Protein AF-A0A2K8WQC0-F1 (afdb_monomer)

Foldseek 3Di:
DVVVVVVQVVVQWDWPDKDFCLVVVLVVLAVCQVVQLVCLVVPPDPVCSLVSCLVSLHPPRPNSVCSVVVVDIDMDIDIHNPDD

Sequence (84 aa):
MEKLEKSLTKSGLVLVEKQNITPNVIKALELIDQLKKEKINKNVPTILRHVFSEFAGVKNSKTYNGFVDGNLVYLTAVLQKKDS

Nearest PDB structures (foldseek):
  5gm2-assembly3_O  TM=5.933E-01  e=3.126E-01  Streptomyces blastmyceticus
  5gm2-assembly3_R  TM=5.089E-01  e=4.924E-01  Streptomyces blastmyceticus
  2o57-assembly2_D  TM=6.422E-01  e=9.424E-01  Galdieria sulphuraria
  7ocf-assembly1_J  TM=2.958E-01  e=9.143E+00  Rattus norvegicus

Secondary structure (DSSP, 8-state):
-HHHHHHHHTTTEEEEEEEE-HHHHHHHHHHTHHHHHHHHHHHS-GGGHHHHHHHHT-TTSHHHHHHHTTSS--EEEEEEEPP-

Mean predicted aligned error: 4.13 Å

Radius of gyration: 17.11 Å; Cα contacts (8 Å, |Δi|>4): 89; chains: 1; bounding box: 42×25×43 Å

Solvent-accessible surface area (backbone atoms only — not compar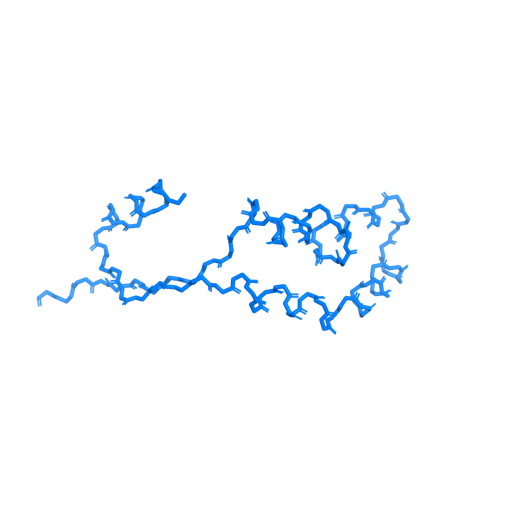able to full-atom values): 4907 Å² total; per-residue (Å²): 110,68,68,58,54,52,54,51,56,70,68,69,34,42,79,75,45,73,47,81,43,40,69,58,50,52,53,50,35,63,77,43,23,66,63,50,53,51,50,38,69,74,73,40,60,78,90,51,35,60,62,52,36,32,74,68,27,27,82,85,20,68,52,31,45,27,45,76,74,62,80,38,82,45,70,51,74,44,68,40,74,68,86,129

pLDDT: mean 93.42, std 6.42, range [61.5, 98.31]

Structure (mmCIF, N/CA/C/O backbone):
data_AF-A0A2K8WQC0-F1
#
_entry.id   AF-A0A2K8WQC0-F1
#
loop_
_atom_site.group_PDB
_atom_site.id
_atom_site.type_symbol
_atom_site.label_atom_id
_atom_site.label_alt_id
_atom_site.label_comp_id
_atom_site.label_asym_id
_atom_site.label_entity_id
_atom_site.label_seq_id
_atom_site.pdbx_PDB_ins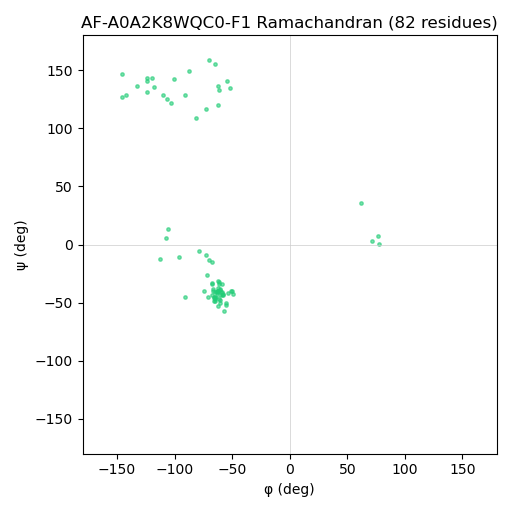_code
_atom_site.Cartn_x
_atom_site.Cartn_y
_atom_site.Cartn_z
_atom_site.occupancy
_atom_site.B_iso_or_equiv
_atom_site.auth_seq_id
_atom_site.auth_comp_id
_atom_site.auth_asym_id
_atom_site.auth_atom_id
_atom_site.pdbx_PDB_model_num
ATOM 1 N N . MET A 1 1 ? -0.875 -0.557 13.946 1.00 73.31 1 MET A N 1
ATOM 2 C CA . MET A 1 1 ? -2.338 -0.318 13.967 1.00 73.31 1 MET A CA 1
ATOM 3 C C . MET A 1 1 ? -2.802 0.436 15.207 1.00 73.31 1 MET A C 1
ATOM 5 O O . MET A 1 1 ? -3.478 1.440 15.048 1.00 73.31 1 MET A O 1
ATOM 9 N N . GLU A 1 2 ? -2.384 0.048 16.412 1.00 78.25 2 GLU A N 1
ATOM 10 C CA . GLU A 1 2 ? -2.826 0.665 17.677 1.00 78.25 2 GLU A CA 1
ATOM 11 C C . GLU A 1 2 ? -2.718 2.206 17.728 1.00 78.25 2 GLU A C 1
ATOM 13 O O . GLU A 1 2 ? -3.625 2.887 18.199 1.00 78.25 2 GLU A O 1
ATOM 18 N N . LYS A 1 3 ? -1.639 2.792 17.187 1.00 85.81 3 LYS A N 1
ATOM 19 C CA . LYS A 1 3 ? -1.472 4.257 17.135 1.00 85.81 3 LYS A CA 1
ATOM 20 C C . LYS A 1 3 ? -2.542 4.950 16.281 1.00 85.81 3 LYS A C 1
ATOM 22 O O . LYS A 1 3 ? -3.032 6.001 16.677 1.00 85.81 3 LYS A O 1
ATOM 27 N N . LEU A 1 4 ? -2.913 4.359 15.142 1.00 85.56 4 LEU A N 1
ATOM 28 C CA . LEU A 1 4 ? -3.954 4.892 14.260 1.00 85.56 4 LEU A CA 1
ATOM 29 C C . LEU A 1 4 ? -5.314 4.861 14.964 1.00 85.56 4 LEU A C 1
ATOM 31 O O . LEU A 1 4 ? -6.016 5.862 14.980 1.00 85.56 4 LEU A O 1
ATOM 35 N N . GLU A 1 5 ? -5.648 3.750 15.617 1.00 81.50 5 GLU A N 1
ATOM 36 C CA . GLU A 1 5 ? -6.905 3.611 16.362 1.00 81.50 5 GLU A CA 1
ATOM 37 C C . GLU A 1 5 ? -6.994 4.591 17.536 1.00 81.50 5 GLU A C 1
ATOM 39 O O . GLU A 1 5 ? -8.028 5.230 17.743 1.00 81.50 5 GLU A O 1
ATOM 44 N N . LYS A 1 6 ? -5.887 4.792 18.259 1.00 85.00 6 LYS A N 1
ATOM 45 C CA . LYS A 1 6 ? -5.795 5.823 19.301 1.00 85.00 6 LYS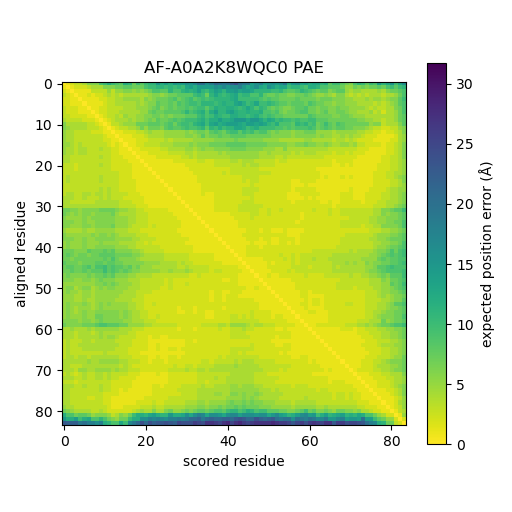 A CA 1
ATOM 46 C C . LYS A 1 6 ? -5.979 7.232 18.733 1.00 85.00 6 LYS A C 1
ATOM 48 O O . LYS A 1 6 ? -6.638 8.054 19.360 1.00 85.00 6 LYS A O 1
ATOM 53 N N . SER A 1 7 ? -5.415 7.536 17.565 1.00 85.81 7 SER A N 1
ATOM 54 C CA . SER A 1 7 ? -5.611 8.837 16.913 1.00 85.81 7 SER A CA 1
ATOM 55 C C . SER A 1 7 ? -7.056 9.045 16.454 1.00 85.81 7 SER A C 1
ATOM 57 O O . SER A 1 7 ? -7.593 10.133 16.637 1.00 85.81 7 SER A O 1
ATOM 59 N N . LEU A 1 8 ? -7.701 8.006 15.916 1.00 84.88 8 LEU A N 1
ATOM 60 C CA . LEU A 1 8 ? -9.097 8.059 15.476 1.00 84.88 8 LEU A CA 1
ATOM 61 C C . LEU A 1 8 ? -10.057 8.260 16.656 1.00 84.88 8 LEU A C 1
ATOM 63 O O . LEU A 1 8 ? -10.912 9.136 16.599 1.00 84.88 8 LEU A O 1
ATOM 67 N N . THR A 1 9 ? -9.876 7.529 17.757 1.00 82.94 9 THR A N 1
ATOM 68 C CA . THR A 1 9 ? -10.726 7.657 18.959 1.00 82.94 9 THR A CA 1
ATOM 69 C C . THR A 1 9 ? -10.554 8.999 19.676 1.00 82.94 9 THR A C 1
ATOM 71 O O . THR A 1 9 ? -11.524 9.554 20.186 1.00 82.94 9 THR A O 1
ATOM 74 N N . LYS A 1 10 ? -9.348 9.584 19.660 1.00 87.69 10 LYS A N 1
ATOM 75 C CA . LYS A 1 10 ? -9.091 10.924 20.220 1.00 87.69 10 LYS A CA 1
ATOM 76 C C . LYS A 1 10 ? -9.768 12.070 19.464 1.00 87.69 10 LYS A C 1
ATOM 78 O O . LYS A 1 10 ? -9.835 13.168 20.003 1.00 87.69 10 LYS A O 1
ATOM 83 N N . SER A 1 11 ? -10.258 11.843 18.246 1.00 85.56 11 SER A N 1
ATOM 84 C CA . SER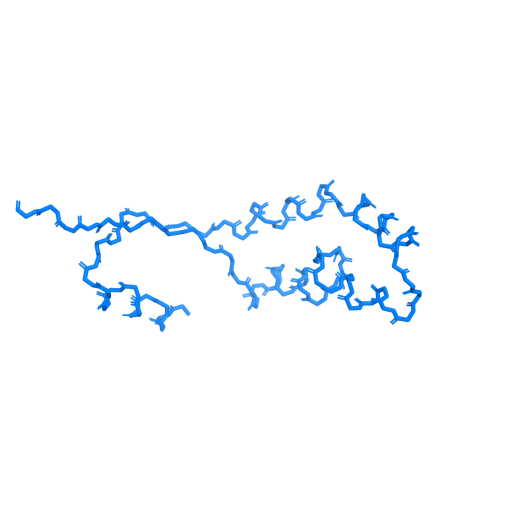 A 1 11 ? -10.906 12.891 17.443 1.00 85.56 11 SER A CA 1
ATOM 85 C C . SER A 1 11 ? -12.277 13.335 17.978 1.00 85.56 11 SER A C 1
ATOM 87 O O . SER A 1 11 ? -12.803 14.344 17.521 1.00 85.56 11 SER A O 1
ATOM 89 N N . GLY A 1 12 ? -12.874 12.588 18.918 1.00 87.50 12 GLY A N 1
ATOM 90 C CA . GLY A 1 12 ? -14.253 12.808 19.373 1.00 87.50 12 GLY A CA 1
ATOM 91 C C . GLY A 1 12 ? -15.318 12.282 18.401 1.00 87.50 12 GLY A C 1
ATOM 92 O O . GLY A 1 12 ? -16.512 12.393 18.680 1.00 87.50 12 GLY A O 1
ATOM 93 N N . LEU A 1 13 ? -14.900 11.691 17.278 1.00 90.25 13 LEU A N 1
ATOM 94 C CA . LEU A 1 13 ? -15.768 11.002 16.330 1.00 90.25 13 LEU A CA 1
ATOM 95 C C . LEU A 1 13 ? -15.953 9.537 16.735 1.00 90.25 13 LEU A C 1
ATOM 97 O O . LEU A 1 13 ? -15.060 8.904 17.301 1.00 90.25 13 LEU A O 1
ATOM 101 N N . VAL A 1 14 ? -17.115 8.987 16.403 1.00 90.62 14 VAL A N 1
ATOM 102 C CA . VAL A 1 14 ? -17.442 7.578 16.613 1.00 90.62 14 VAL A CA 1
ATOM 103 C C . VAL A 1 14 ? -17.052 6.798 15.363 1.00 90.62 14 VAL A C 1
ATOM 105 O O . VAL A 1 14 ? -17.427 7.169 14.252 1.00 90.62 14 VAL A O 1
ATOM 108 N N . LEU A 1 15 ? -16.284 5.721 15.537 1.00 90.94 15 LEU A N 1
ATOM 109 C CA . LEU A 1 15 ? -15.968 4.790 14.456 1.00 90.94 15 LEU A CA 1
ATOM 110 C C . LEU A 1 15 ? -17.216 3.963 14.128 1.00 90.94 15 LEU A C 1
ATOM 112 O O . LEU A 1 15 ? -17.689 3.211 14.976 1.00 90.94 15 LEU A O 1
ATOM 116 N N . VAL A 1 16 ? -17.724 4.103 12.906 1.00 93.62 16 VAL A N 1
ATOM 117 C CA . VAL A 1 16 ? -18.912 3.388 12.415 1.00 93.62 16 VAL A CA 1
ATOM 118 C C . VAL A 1 16 ? -18.508 2.083 11.744 1.00 93.62 16 VAL A C 1
ATOM 120 O O . VAL A 1 16 ? -19.082 1.033 12.010 1.00 93.62 16 VAL A O 1
ATOM 123 N N . GLU A 1 17 ? -17.481 2.137 10.901 1.00 93.25 17 GLU A N 1
ATOM 124 C CA . GLU A 1 17 ? -17.013 0.985 10.141 1.00 93.25 17 GLU A CA 1
ATOM 125 C C . GLU A 1 17 ? -15.498 1.047 9.978 1.00 93.25 17 GLU A C 1
ATOM 127 O O . GLU A 1 17 ? -14.911 2.125 9.857 1.00 93.25 17 GLU A O 1
ATOM 132 N N . LYS A 1 18 ? -14.856 -0.121 9.962 1.00 93.25 18 LYS A N 1
ATOM 133 C CA . LYS A 1 18 ? -13.447 -0.264 9.612 1.00 93.25 18 LYS A CA 1
ATOM 134 C C . LYS A 1 18 ? -13.240 -1.586 8.897 1.00 93.25 18 LYS A C 1
ATOM 136 O O . LYS A 1 18 ? -13.565 -2.633 9.452 1.00 93.25 18 LYS A O 1
ATOM 141 N N . GLN A 1 19 ? -12.622 -1.548 7.725 1.00 95.69 19 GLN A N 1
ATOM 142 C CA . GLN A 1 19 ? -12.337 -2.749 6.952 1.00 95.69 19 GLN A CA 1
ATOM 143 C C . GLN A 1 19 ? -10.889 -2.751 6.470 1.00 95.69 19 GLN A C 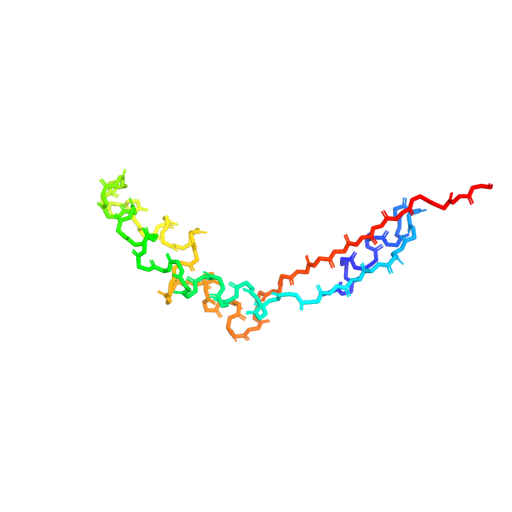1
ATOM 145 O O . GLN A 1 19 ? -10.365 -1.747 5.986 1.00 95.69 19 GLN A O 1
ATOM 150 N N . ASN A 1 20 ? -10.236 -3.908 6.586 1.00 96.31 20 ASN A N 1
ATOM 151 C CA . ASN A 1 20 ? -8.986 -4.154 5.884 1.00 96.31 20 ASN A CA 1
ATOM 152 C C . ASN A 1 20 ? -9.301 -4.554 4.442 1.00 96.31 20 ASN A C 1
ATOM 154 O O . ASN A 1 20 ? -9.791 -5.654 4.196 1.00 96.31 20 ASN A O 1
ATOM 158 N N . ILE A 1 21 ? -8.998 -3.655 3.509 1.00 97.75 21 ILE A N 1
ATOM 159 C CA . ILE A 1 21 ? -9.220 -3.859 2.074 1.00 97.75 21 ILE A CA 1
ATOM 160 C C . ILE A 1 21 ? -7.914 -4.140 1.321 1.00 97.75 21 ILE A C 1
ATOM 162 O O . ILE A 1 21 ? -7.891 -4.096 0.093 1.00 97.75 21 ILE A O 1
ATOM 166 N N . THR A 1 22 ? -6.818 -4.435 2.030 1.00 97.88 22 THR A N 1
ATOM 167 C CA . THR A 1 22 ? -5.521 -4.784 1.421 1.00 97.88 22 THR A CA 1
ATOM 168 C C . THR A 1 22 ? -5.650 -5.864 0.337 1.00 97.88 22 THR A C 1
ATOM 170 O O . THR A 1 22 ? -5.085 -5.660 -0.738 1.00 97.88 22 THR A O 1
ATOM 173 N N . PRO A 1 23 ? -6.440 -6.949 0.513 1.00 98.06 23 PRO A N 1
ATOM 174 C CA . PRO A 1 23 ? -6.635 -7.939 -0.551 1.00 98.06 23 PRO A CA 1
ATOM 175 C C . PRO A 1 23 ? -7.249 -7.343 -1.826 1.00 98.06 23 PRO A C 1
ATOM 177 O O . PRO A 1 23 ? -6.816 -7.651 -2.936 1.00 98.06 23 PRO A O 1
ATOM 180 N N . ASN A 1 24 ? -8.229 -6.446 -1.684 1.00 98.31 24 ASN A N 1
ATOM 181 C CA . ASN A 1 24 ? -8.859 -5.757 -2.809 1.00 98.31 24 ASN A CA 1
ATOM 182 C C . ASN A 1 24 ? -7.868 -4.823 -3.513 1.00 98.31 24 ASN A C 1
ATOM 184 O O . ASN A 1 24 ? -7.875 -4.744 -4.740 1.00 98.31 24 ASN A O 1
ATOM 188 N N . VAL A 1 25 ? -7.004 -4.147 -2.750 1.00 97.25 25 VAL A N 1
ATOM 189 C CA . VAL A 1 25 ? -5.947 -3.285 -3.294 1.00 97.25 25 VAL A CA 1
ATOM 190 C C . VAL A 1 25 ? -4.933 -4.104 -4.084 1.00 97.25 25 VAL A C 1
ATOM 192 O O . VAL A 1 25 ? -4.662 -3.749 -5.226 1.00 97.25 25 VAL A O 1
ATOM 195 N N . ILE A 1 26 ? -4.432 -5.218 -3.540 1.00 98.12 26 ILE A N 1
ATOM 196 C CA . ILE A 1 26 ? -3.512 -6.119 -4.257 1.00 98.12 26 ILE A CA 1
ATOM 197 C C . ILE A 1 26 ? -4.147 -6.569 -5.576 1.00 98.12 26 ILE A C 1
ATOM 199 O O . ILE A 1 26 ? -3.557 -6.371 -6.636 1.00 98.12 26 ILE A O 1
ATOM 203 N N . LYS A 1 27 ? -5.391 -7.061 -5.532 1.00 98.19 27 LYS A N 1
ATOM 204 C CA . LYS A 1 27 ? -6.121 -7.486 -6.733 1.00 98.19 27 LYS A CA 1
ATOM 205 C C . LYS A 1 27 ? -6.257 -6.358 -7.761 1.00 98.19 27 LYS A C 1
ATOM 207 O O . LYS A 1 27 ? -6.074 -6.580 -8.954 1.00 98.19 27 LYS A O 1
ATOM 212 N N . ALA A 1 28 ? -6.566 -5.138 -7.321 1.00 97.06 28 ALA A N 1
ATOM 213 C CA . ALA A 1 28 ? -6.655 -3.986 -8.212 1.00 97.06 28 ALA A CA 1
ATOM 214 C C . ALA A 1 28 ? -5.297 -3.641 -8.843 1.00 97.06 28 ALA A C 1
ATOM 216 O O . ALA A 1 28 ? -5.253 -3.348 -10.036 1.00 97.06 28 ALA A O 1
ATOM 217 N N . LEU A 1 29 ? -4.200 -3.699 -8.075 1.00 96.50 29 LEU A N 1
ATOM 218 C CA . LEU A 1 29 ? -2.840 -3.483 -8.578 1.00 96.50 29 LEU A CA 1
ATOM 219 C C . LEU A 1 29 ? -2.466 -4.513 -9.648 1.00 96.50 29 LEU A C 1
ATOM 221 O O . LEU A 1 29 ? -1.932 -4.120 -10.681 1.00 96.50 29 LEU A O 1
ATOM 225 N N . GLU A 1 30 ? -2.794 -5.788 -9.436 1.00 97.12 30 GLU A N 1
ATOM 226 C CA . GLU A 1 30 ? -2.553 -6.860 -10.407 1.00 97.12 30 GLU A CA 1
ATOM 227 C C . GLU A 1 30 ? -3.347 -6.660 -11.703 1.00 97.12 30 GLU A C 1
ATOM 229 O O . GLU A 1 30 ? -2.783 -6.774 -12.791 1.00 97.12 30 GLU A O 1
ATOM 234 N N . LEU A 1 31 ? -4.635 -6.306 -11.604 1.00 97.94 31 LEU A N 1
ATOM 235 C CA . LEU A 1 31 ? -5.508 -6.105 -12.767 1.00 97.94 31 LEU A CA 1
ATOM 236 C C . LEU A 1 31 ? -5.039 -4.968 -13.687 1.00 97.94 31 LEU A C 1
ATOM 238 O O . LEU A 1 31 ? -5.253 -5.028 -14.896 1.00 97.94 31 LEU A O 1
ATOM 242 N N . ILE A 1 32 ? -4.409 -3.930 -13.132 1.00 96.25 32 ILE A N 1
ATOM 243 C CA . ILE A 1 32 ? -3.971 -2.741 -13.885 1.00 96.25 32 ILE A CA 1
ATOM 244 C C . ILE A 1 32 ? -2.450 -2.667 -14.075 1.00 96.25 32 ILE A C 1
ATOM 246 O O . ILE A 1 32 ? -1.950 -1.661 -14.586 1.00 96.25 32 ILE A O 1
ATOM 250 N N . ASP A 1 33 ? -1.710 -3.701 -13.665 1.00 96.94 33 ASP A N 1
ATOM 251 C CA . ASP A 1 33 ? -0.243 -3.724 -13.639 1.00 96.94 33 ASP A CA 1
ATOM 252 C C . ASP A 1 33 ? 0.366 -3.410 -15.010 1.00 96.94 33 ASP A C 1
ATOM 254 O O . ASP A 1 33 ? 1.174 -2.488 -15.155 1.00 96.94 33 ASP A O 1
ATOM 258 N N . GLN A 1 34 ? -0.087 -4.135 -16.034 1.00 96.88 34 GLN A N 1
ATOM 259 C CA . GLN A 1 34 ? 0.408 -3.991 -17.399 1.00 96.88 34 GLN A CA 1
ATOM 260 C C . GLN A 1 34 ? 0.177 -2.571 -17.933 1.00 96.88 34 GLN A C 1
ATOM 262 O O . GLN A 1 34 ? 1.107 -1.917 -18.407 1.00 96.88 34 GLN A O 1
ATOM 267 N N . LEU A 1 35 ? -1.040 -2.046 -17.755 1.00 97.19 35 LEU A N 1
ATOM 268 C CA . LEU A 1 35 ? -1.397 -0.689 -18.170 1.00 97.19 35 LEU A CA 1
ATOM 269 C C . LEU A 1 35 ? -0.532 0.372 -17.470 1.00 97.19 35 LEU A C 1
ATOM 271 O O . LEU A 1 35 ? -0.134 1.364 -18.086 1.00 97.19 35 LEU A O 1
ATOM 275 N N . LYS A 1 36 ? -0.228 0.190 -16.179 1.00 96.06 36 LYS A N 1
ATOM 276 C CA . LYS A 1 36 ? 0.652 1.100 -15.432 1.00 96.06 36 LYS A CA 1
ATOM 277 C C . LYS A 1 36 ? 2.077 1.070 -15.972 1.00 96.06 36 LYS A C 1
ATOM 279 O O . LYS A 1 36 ? 2.643 2.135 -16.215 1.00 96.06 36 LYS A O 1
ATOM 284 N N . LYS A 1 37 ? 2.641 -0.120 -16.195 1.00 97.12 37 LYS A N 1
ATOM 285 C CA . LYS A 1 37 ? 3.996 -0.285 -16.747 1.00 97.12 37 LYS A CA 1
ATOM 286 C C . LYS A 1 37 ? 4.124 0.367 -18.121 1.00 97.12 37 LYS A C 1
ATOM 288 O O . LYS A 1 37 ? 5.077 1.106 -18.359 1.00 97.12 37 LYS A O 1
ATOM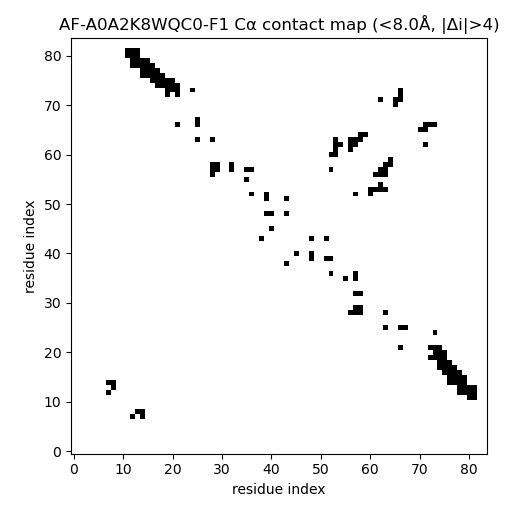 293 N N . GLU A 1 38 ? 3.137 0.181 -18.993 1.00 97.69 38 GLU A N 1
ATOM 294 C CA . GLU A 1 38 ? 3.088 0.828 -20.309 1.00 97.69 38 GLU A CA 1
ATOM 295 C C . GLU A 1 38 ? 3.045 2.354 -20.202 1.00 97.69 38 GLU A C 1
ATOM 297 O O . GLU A 1 38 ? 3.825 3.046 -20.859 1.00 97.69 38 GLU A O 1
ATOM 302 N N . LYS A 1 39 ? 2.188 2.898 -19.329 1.00 97.44 39 LYS A N 1
ATOM 303 C CA . LYS A 1 39 ? 2.111 4.348 -19.101 1.00 97.44 39 LYS A CA 1
ATOM 304 C C . LYS A 1 39 ? 3.413 4.922 -18.548 1.00 97.44 39 LYS A C 1
ATOM 306 O O . LYS A 1 39 ? 3.807 6.006 -18.977 1.00 97.44 39 LYS A O 1
ATOM 311 N N . ILE A 1 40 ? 4.085 4.220 -17.638 1.00 96.94 40 ILE A N 1
ATOM 312 C CA . ILE A 1 40 ? 5.383 4.644 -17.098 1.00 96.94 40 ILE A CA 1
ATOM 313 C C . ILE A 1 40 ? 6.438 4.623 -18.206 1.00 96.94 40 ILE A C 1
ATOM 315 O O . ILE A 1 40 ? 7.124 5.619 -18.418 1.00 96.94 40 ILE A O 1
ATOM 319 N N . ASN A 1 41 ? 6.522 3.536 -18.973 1.00 96.75 41 ASN A N 1
ATOM 320 C CA . ASN A 1 41 ? 7.482 3.421 -20.070 1.00 96.75 41 ASN A CA 1
ATOM 321 C C . ASN A 1 41 ? 7.271 4.491 -21.148 1.00 96.75 41 ASN A C 1
ATOM 323 O O . ASN A 1 41 ? 8.247 5.026 -21.671 1.00 96.75 41 ASN A O 1
ATOM 327 N N . LYS A 1 42 ? 6.014 4.831 -21.451 1.00 97.81 42 LYS A N 1
ATOM 328 C CA . LYS A 1 42 ? 5.669 5.824 -22.473 1.00 97.81 42 LYS A CA 1
ATOM 329 C C . LYS A 1 42 ? 5.920 7.267 -22.030 1.00 97.81 42 LYS A C 1
ATOM 331 O O . LYS A 1 42 ? 6.364 8.065 -22.846 1.00 97.81 42 LYS A O 1
ATOM 336 N N . ASN A 1 43 ? 5.614 7.612 -20.778 1.00 97.56 43 ASN A N 1
ATOM 337 C CA . ASN A 1 43 ? 5.521 9.018 -20.357 1.00 97.56 43 ASN A CA 1
ATOM 338 C C . ASN A 1 43 ? 6.612 9.459 -19.371 1.00 97.56 43 ASN A C 1
ATOM 340 O O . ASN A 1 43 ? 6.747 10.652 -19.119 1.00 97.56 43 ASN A O 1
ATOM 344 N N . VAL A 1 44 ? 7.373 8.528 -18.788 1.00 96.38 44 VAL A N 1
ATOM 345 C CA . VAL A 1 44 ? 8.367 8.837 -17.752 1.00 96.38 44 VAL A CA 1
ATOM 346 C C . VAL A 1 44 ? 9.786 8.640 -18.306 1.00 96.38 44 VAL A C 1
ATOM 348 O O . VAL A 1 44 ? 10.087 7.563 -18.841 1.00 96.38 44 VAL A O 1
ATOM 351 N N . PRO A 1 45 ? 10.687 9.634 -18.160 1.00 97.31 45 PRO A N 1
ATOM 352 C CA . PRO A 1 45 ? 12.101 9.483 -18.498 1.00 97.31 45 PRO A CA 1
ATOM 353 C C . PRO A 1 45 ? 12.733 8.292 -17.774 1.00 97.31 45 PRO A C 1
ATOM 355 O O . PRO A 1 45 ? 12.464 8.076 -16.593 1.00 97.31 45 PRO A O 1
ATOM 358 N N . THR A 1 46 ? 13.608 7.541 -18.449 1.00 96.56 46 THR A N 1
ATOM 359 C CA . THR A 1 46 ? 14.171 6.270 -17.948 1.00 96.56 46 THR A CA 1
ATOM 360 C C . THR A 1 46 ? 14.744 6.362 -16.532 1.00 96.56 46 THR A C 1
ATOM 362 O O . THR A 1 46 ? 14.499 5.472 -15.723 1.00 96.56 46 THR A O 1
ATOM 365 N N . ILE A 1 47 ? 15.421 7.468 -16.207 1.00 97.00 47 ILE A N 1
ATOM 366 C CA . ILE A 1 47 ? 16.043 7.715 -14.895 1.00 97.00 47 ILE A CA 1
ATOM 367 C C . ILE A 1 47 ? 15.001 7.731 -13.759 1.00 97.00 47 ILE A C 1
ATOM 369 O O . ILE A 1 47 ? 15.289 7.303 -12.646 1.00 97.00 47 ILE A O 1
ATOM 373 N N . LEU A 1 48 ? 13.771 8.176 -14.036 1.00 96.75 48 LEU A N 1
ATOM 374 C CA . LEU A 1 48 ? 12.700 8.299 -13.041 1.00 96.75 48 LEU A CA 1
ATOM 375 C C . LEU A 1 48 ? 1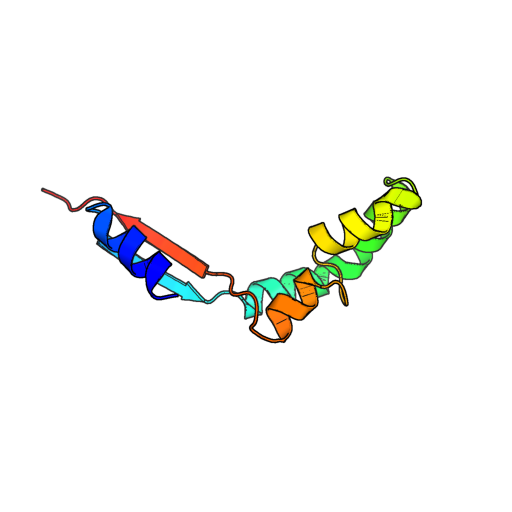1.750 7.094 -13.015 1.00 96.75 48 LEU A C 1
ATOM 377 O O . LEU A 1 48 ? 10.952 6.964 -12.087 1.00 96.75 48 LEU A O 1
ATOM 381 N N . ARG A 1 49 ? 11.824 6.185 -13.998 1.00 96.25 49 ARG A N 1
ATOM 382 C CA . ARG A 1 49 ? 10.874 5.063 -14.123 1.00 96.25 49 ARG A CA 1
ATOM 383 C C . ARG A 1 49 ? 10.850 4.160 -12.898 1.00 96.25 49 ARG A C 1
ATOM 385 O O . ARG A 1 49 ? 9.781 3.658 -12.559 1.00 96.25 49 ARG A O 1
ATOM 392 N N . HIS A 1 50 ? 11.984 3.976 -12.222 1.00 95.06 50 HIS A N 1
ATOM 393 C CA . HIS A 1 50 ? 12.032 3.180 -10.997 1.00 95.06 50 HIS A CA 1
ATOM 394 C C . HIS A 1 50 ? 11.163 3.801 -9.895 1.00 95.06 50 HIS A C 1
ATOM 396 O O . HIS A 1 50 ? 10.250 3.147 -9.406 1.00 95.06 50 HIS A O 1
ATOM 402 N N . VAL A 1 51 ? 11.356 5.087 -9.584 1.00 95.75 51 VAL A N 1
ATOM 403 C CA . VAL A 1 51 ? 10.571 5.804 -8.560 1.00 95.75 51 VAL A CA 1
ATOM 404 C C . VAL A 1 51 ? 9.077 5.791 -8.887 1.00 95.75 51 VAL A C 1
ATOM 406 O O . VAL A 1 51 ? 8.252 5.555 -8.009 1.00 95.75 51 VAL A O 1
ATOM 409 N N . PHE A 1 52 ? 8.716 5.982 -10.158 1.00 96.50 52 PHE A N 1
ATOM 410 C CA . PHE A 1 52 ? 7.320 5.906 -10.590 1.00 96.50 52 PHE A CA 1
ATOM 411 C C . PHE A 1 52 ? 6.743 4.490 -10.499 1.00 96.50 52 PHE A C 1
ATOM 413 O O . PHE A 1 52 ? 5.563 4.343 -10.197 1.00 96.50 52 PHE A O 1
ATOM 42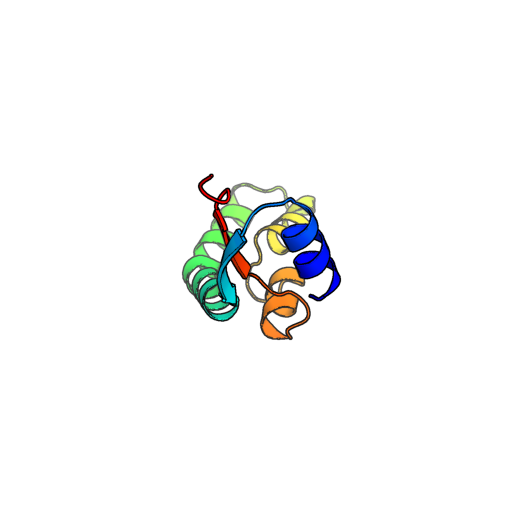0 N N . SER A 1 53 ? 7.551 3.455 -10.731 1.00 95.94 53 SER A N 1
ATOM 421 C CA . SER A 1 53 ? 7.135 2.054 -10.574 1.00 95.94 53 SER A CA 1
ATOM 422 C C . SER A 1 53 ? 6.882 1.713 -9.105 1.00 95.94 53 SER A C 1
ATOM 424 O O . SER A 1 53 ? 5.860 1.104 -8.782 1.00 95.94 53 SER A O 1
ATOM 426 N N . GLU A 1 54 ? 7.766 2.169 -8.213 1.00 96.38 54 GLU A N 1
ATOM 427 C CA . GLU A 1 54 ? 7.581 2.090 -6.761 1.00 96.38 54 GLU A CA 1
ATOM 428 C C . GLU A 1 54 ? 6.280 2.780 -6.349 1.00 96.38 54 GLU A C 1
ATOM 430 O O . GLU A 1 54 ? 5.368 2.125 -5.850 1.00 96.38 54 GLU A O 1
ATOM 435 N N . PHE A 1 55 ? 6.135 4.064 -6.684 1.00 94.44 55 PHE A N 1
ATOM 436 C CA . PHE A 1 55 ? 4.955 4.862 -6.355 1.00 94.44 55 PHE A CA 1
ATOM 437 C C . PHE A 1 55 ? 3.648 4.274 -6.903 1.00 94.44 55 PHE A C 1
AT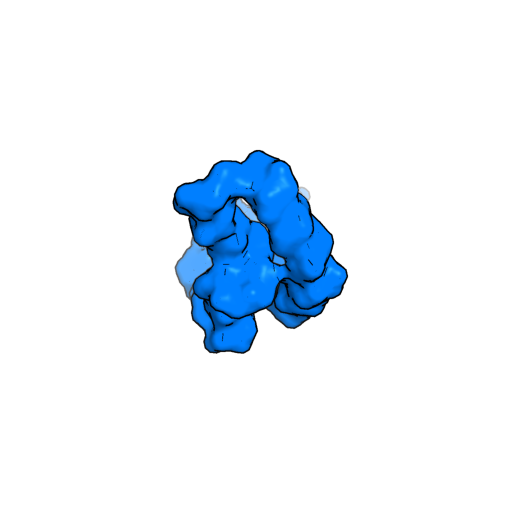OM 439 O O . PHE A 1 55 ? 2.640 4.219 -6.202 1.00 94.44 55 PHE A O 1
ATOM 446 N N . ALA A 1 56 ? 3.648 3.812 -8.155 1.00 95.19 56 ALA A N 1
ATOM 447 C CA . ALA A 1 56 ? 2.460 3.250 -8.784 1.00 95.19 56 ALA A CA 1
ATOM 448 C C . ALA A 1 56 ? 2.087 1.860 -8.241 1.00 95.19 56 ALA A C 1
ATOM 450 O O . ALA A 1 56 ? 1.017 1.353 -8.595 1.00 95.19 56 ALA A O 1
ATOM 451 N N . GLY A 1 57 ? 2.938 1.238 -7.416 1.00 96.31 57 GLY A N 1
ATOM 452 C CA . GLY A 1 57 ? 2.687 -0.088 -6.859 1.00 96.31 57 GLY A CA 1
ATOM 453 C C . GLY A 1 57 ? 2.568 -1.163 -7.938 1.00 96.31 57 GLY A C 1
ATOM 454 O O . GLY A 1 57 ? 1.708 -2.033 -7.826 1.00 96.31 57 GLY A O 1
ATOM 455 N N . VAL A 1 58 ? 3.346 -1.060 -9.023 1.00 96.69 58 VAL A N 1
ATOM 456 C CA . VAL A 1 58 ? 3.369 -2.114 -10.051 1.00 96.69 58 VAL A CA 1
ATOM 457 C C . VAL A 1 58 ? 3.928 -3.405 -9.455 1.00 96.69 58 VAL A C 1
ATOM 459 O O . VAL A 1 58 ? 4.694 -3.379 -8.493 1.00 96.69 58 VAL A O 1
ATOM 462 N N . LYS A 1 59 ? 3.566 -4.548 -10.031 1.00 95.12 59 LYS A N 1
ATOM 463 C CA . LYS A 1 59 ? 3.995 -5.867 -9.571 1.00 95.12 59 LYS A CA 1
ATOM 464 C C . LYS A 1 59 ? 5.517 -5.923 -9.426 1.00 95.12 59 LYS A C 1
ATOM 466 O O . LYS A 1 59 ? 6.241 -5.510 -10.337 1.00 95.12 59 LYS A O 1
ATOM 471 N N . ASN A 1 60 ? 5.965 -6.481 -8.301 1.00 93.19 60 ASN A N 1
ATOM 472 C CA . ASN A 1 60 ? 7.357 -6.578 -7.841 1.00 93.19 60 ASN A CA 1
ATOM 473 C C . ASN A 1 60 ? 8.008 -5.266 -7.365 1.00 93.19 60 ASN A C 1
ATOM 475 O O . ASN A 1 60 ? 9.189 -5.289 -7.018 1.00 93.19 60 ASN A O 1
ATOM 479 N N . SER A 1 61 ? 7.290 -4.139 -7.323 1.00 96.56 61 SER A N 1
ATOM 480 C CA . SER A 1 61 ? 7.795 -2.948 -6.632 1.00 96.56 61 SER A CA 1
ATOM 481 C C . SER A 1 61 ? 7.805 -3.159 -5.114 1.00 96.56 61 SER A C 1
ATOM 483 O O . SER A 1 61 ? 7.063 -3.999 -4.595 1.00 96.56 61 SER A O 1
ATOM 485 N N . LYS A 1 62 ? 8.604 -2.389 -4.364 1.00 96.75 62 LYS A N 1
ATOM 486 C CA . LYS A 1 62 ? 8.632 -2.494 -2.893 1.00 96.75 62 LYS A CA 1
ATOM 487 C C . LYS A 1 62 ? 7.273 -2.168 -2.288 1.00 96.75 62 LYS A C 1
ATOM 489 O O . LYS A 1 62 ? 6.900 -2.774 -1.293 1.00 96.75 62 LYS A O 1
ATOM 494 N N . THR A 1 63 ? 6.515 -1.248 -2.885 1.00 96.19 63 THR A N 1
ATOM 495 C CA . THR A 1 63 ? 5.147 -0.939 -2.444 1.00 96.19 63 THR A CA 1
ATOM 496 C C . THR A 1 63 ? 4.206 -2.124 -2.660 1.00 96.19 63 THR A C 1
ATOM 498 O O . THR A 1 63 ? 3.477 -2.481 -1.738 1.00 96.19 63 THR A O 1
ATOM 501 N N . TYR A 1 64 ? 4.240 -2.771 -3.831 1.00 97.88 64 TYR A N 1
ATOM 502 C CA . TYR A 1 64 ? 3.432 -3.969 -4.090 1.00 97.88 64 TYR A CA 1
ATOM 503 C C . TYR A 1 64 ? 3.791 -5.107 -3.124 1.00 97.88 64 TYR A C 1
ATOM 505 O O . TYR A 1 64 ? 2.909 -5.639 -2.450 1.00 97.88 64 TYR A O 1
ATOM 513 N N . ASN A 1 65 ? 5.084 -5.422 -2.996 1.00 97.81 65 ASN A N 1
ATOM 514 C CA . ASN A 1 65 ? 5.559 -6.463 -2.082 1.00 97.81 65 ASN A CA 1
ATOM 515 C C . ASN A 1 65 ? 5.229 -6.112 -0.630 1.00 97.81 65 ASN A C 1
ATOM 517 O O . ASN A 1 65 ? 4.792 -6.968 0.120 1.00 97.81 65 ASN A O 1
ATOM 521 N N . GLY A 1 66 ? 5.313 -4.836 -0.251 1.00 97.88 66 GLY A N 1
ATOM 522 C CA . GLY A 1 66 ? 4.893 -4.373 1.065 1.00 97.88 66 GLY A CA 1
ATOM 523 C C . GLY A 1 66 ? 3.453 -4.771 1.398 1.00 97.88 66 GLY A C 1
ATOM 524 O O . GLY A 1 66 ? 3.203 -5.215 2.514 1.00 97.88 66 GLY A O 1
ATOM 525 N N . PHE A 1 67 ? 2.519 -4.671 0.446 1.00 97.38 67 PHE A N 1
ATOM 526 C CA . PHE A 1 67 ? 1.144 -5.136 0.653 1.00 97.38 67 PHE A CA 1
ATOM 527 C C . PHE A 1 67 ? 1.035 -6.663 0.699 1.00 97.38 67 PHE A C 1
ATOM 529 O O . PHE A 1 67 ? 0.356 -7.189 1.578 1.00 97.38 67 PHE A O 1
ATOM 536 N N . VAL A 1 68 ? 1.691 -7.370 -0.225 1.00 97.56 68 VAL A N 1
ATOM 537 C CA . VAL A 1 68 ? 1.649 -8.844 -0.304 1.00 97.56 68 VAL A CA 1
ATOM 538 C C . VAL A 1 68 ? 2.249 -9.497 0.941 1.00 97.56 68 VAL A C 1
ATOM 540 O O . VAL A 1 68 ? 1.666 -10.428 1.489 1.00 97.56 68 VAL A O 1
ATOM 543 N N . ASP A 1 69 ? 3.364 -8.960 1.427 1.00 97.25 69 ASP A N 1
ATOM 544 C CA . ASP A 1 69 ? 4.099 -9.459 2.590 1.00 97.25 69 ASP A CA 1
ATOM 545 C C . ASP A 1 69 ? 3.447 -9.035 3.922 1.00 97.25 69 ASP A C 1
ATOM 547 O O . ASP A 1 69 ? 3.905 -9.422 4.994 1.00 97.25 69 ASP A O 1
ATOM 551 N N . GLY A 1 70 ? 2.396 -8.205 3.882 1.00 95.25 70 GLY A N 1
ATOM 552 C CA . GLY A 1 70 ? 1.703 -7.697 5.071 1.00 95.25 70 GLY A CA 1
ATOM 553 C C . GLY A 1 70 ? 2.435 -6.574 5.819 1.00 95.25 70 GLY A C 1
ATOM 554 O O . GLY A 1 70 ? 1.981 -6.143 6.879 1.00 95.25 70 GLY A O 1
ATOM 555 N N . ASN A 1 71 ? 3.536 -6.060 5.264 1.00 96.19 71 ASN A N 1
ATOM 556 C CA . ASN A 1 71 ? 4.287 -4.923 5.809 1.00 96.19 71 ASN A CA 1
ATOM 557 C C . ASN A 1 71 ? 3.537 -3.586 5.645 1.00 96.19 71 ASN A C 1
ATOM 559 O O . ASN A 1 71 ? 3.736 -2.649 6.420 1.00 96.19 71 ASN A O 1
ATOM 563 N N . LEU A 1 72 ? 2.668 -3.493 4.637 1.00 95.69 72 LEU A N 1
ATOM 564 C CA . LEU A 1 72 ? 1.758 -2.383 4.377 1.00 95.69 72 LEU A CA 1
ATOM 565 C C . LEU A 1 72 ? 0.316 -2.887 4.453 1.00 95.69 72 LEU A C 1
ATOM 567 O O . LEU A 1 72 ? -0.027 -3.920 3.885 1.00 95.69 72 LEU A O 1
ATOM 571 N N . VAL A 1 73 ? -0.544 -2.122 5.124 1.00 95.75 73 VAL A N 1
ATOM 572 C CA . VAL A 1 73 ? -1.973 -2.426 5.262 1.00 95.75 73 VAL A CA 1
ATOM 573 C C . VAL A 1 73 ? -2.779 -1.241 4.749 1.00 95.75 73 VAL A C 1
ATOM 575 O O . VAL A 1 73 ? -2.535 -0.103 5.150 1.00 95.75 73 VAL A O 1
ATOM 578 N N . TYR A 1 74 ? -3.758 -1.514 3.891 1.00 95.69 74 TYR A N 1
ATOM 579 C CA . TYR A 1 74 ? -4.723 -0.538 3.403 1.00 95.69 74 TYR A CA 1
ATOM 580 C C . TYR A 1 74 ? -6.065 -0.715 4.119 1.00 95.69 74 TYR A C 1
ATOM 582 O O . TYR A 1 74 ? -6.680 -1.784 4.074 1.00 95.69 74 TYR A O 1
ATOM 590 N N . LEU A 1 75 ? -6.525 0.345 4.783 1.00 94.56 75 LEU A N 1
ATOM 591 C CA . LEU A 1 75 ? -7.750 0.347 5.577 1.00 94.56 75 LEU A CA 1
ATOM 592 C C . LEU A 1 75 ? -8.742 1.367 5.026 1.00 94.56 75 LEU A C 1
ATOM 594 O O . LEU A 1 75 ? -8.354 2.471 4.645 1.00 94.56 75 LEU A O 1
ATOM 598 N N . THR A 1 76 ? -10.023 1.025 5.068 1.00 94.69 76 THR A N 1
ATOM 599 C CA . THR A 1 76 ? -11.109 2.007 5.055 1.00 94.69 76 THR A CA 1
ATOM 600 C C . THR A 1 76 ? -11.615 2.183 6.480 1.00 94.69 76 THR A C 1
ATOM 602 O O . THR A 1 76 ? -11.651 1.229 7.262 1.00 94.69 76 THR A O 1
ATOM 605 N N . ALA A 1 77 ? -11.970 3.413 6.840 1.00 93.38 77 ALA A N 1
ATOM 606 C CA . ALA A 1 77 ? -12.603 3.721 8.113 1.00 93.38 77 ALA A CA 1
ATOM 607 C C . ALA A 1 77 ? -13.648 4.817 7.902 1.00 93.38 77 ALA A C 1
ATOM 609 O O . ALA A 1 77 ? -13.340 5.859 7.323 1.00 93.38 77 ALA A O 1
ATOM 610 N N . VAL A 1 78 ? -14.867 4.579 8.378 1.00 94.00 78 VAL A N 1
ATOM 611 C CA . VAL A 1 78 ? -15.962 5.552 8.370 1.00 94.00 78 VAL A CA 1
ATOM 612 C C . VAL A 1 78 ? -16.153 6.043 9.795 1.00 94.00 78 VAL A C 1
ATOM 614 O O . VAL A 1 78 ? -16.317 5.244 10.718 1.00 94.00 78 VAL A O 1
ATOM 617 N N . LEU A 1 79 ? -16.104 7.360 9.976 1.00 93.19 79 LEU A N 1
ATOM 618 C CA . LEU A 1 79 ? -16.279 8.008 11.268 1.00 93.19 79 LEU A CA 1
ATOM 619 C C . LEU A 1 79 ? -17.408 9.025 11.180 1.00 93.19 79 LEU A C 1
ATOM 621 O O . LEU A 1 79 ? -17.519 9.752 10.195 1.00 93.19 79 LEU A O 1
ATOM 625 N N . GLN A 1 80 ? -18.214 9.096 12.231 1.00 93.50 80 GLN A N 1
ATOM 626 C CA . GLN A 1 80 ? -19.356 9.993 12.321 1.00 93.50 80 GLN A CA 1
ATOM 627 C C . GLN A 1 80 ? -19.226 10.873 13.562 1.00 93.50 80 GLN A C 1
ATOM 629 O O . GLN A 1 80 ? -18.761 10.433 14.617 1.00 93.50 80 GLN A O 1
ATOM 634 N N . LYS A 1 81 ? -19.644 12.136 13.450 1.00 92.62 81 LYS A N 1
ATOM 635 C CA . LYS A 1 81 ? -19.850 12.978 14.629 1.00 92.62 81 LYS A CA 1
ATOM 636 C C . LYS A 1 81 ? -20.949 12.337 15.478 1.00 92.62 81 LYS A C 1
ATOM 638 O O . LYS A 1 81 ? -21.959 11.902 14.943 1.00 92.62 81 LYS A O 1
ATOM 643 N N . LYS A 1 82 ? -20.754 12.285 16.794 1.00 82.88 82 LYS A N 1
ATOM 644 C CA . LYS A 1 82 ? -21.803 11.822 17.702 1.00 82.88 82 LYS A CA 1
ATOM 645 C C . LYS A 1 82 ? -22.996 12.779 17.597 1.00 82.88 82 LYS A C 1
ATOM 647 O O . LYS A 1 82 ? -22.824 13.978 17.836 1.00 82.88 82 LYS A O 1
ATOM 652 N N . ASP A 1 83 ? -24.158 12.269 17.201 1.00 76.06 83 ASP A N 1
ATOM 653 C CA . ASP A 1 83 ? -25.389 13.057 17.236 1.00 76.06 83 ASP A CA 1
ATOM 654 C C . ASP A 1 83 ? -25.671 13.444 18.697 1.00 76.06 83 ASP A C 1
ATOM 656 O O . ASP A 1 83 ? -25.455 12.642 19.613 1.00 76.06 83 ASP A O 1
ATOM 660 N N . SER A 1 84 ? -25.980 14.728 18.907 1.00 61.50 84 SER A N 1
ATOM 661 C CA . SER A 1 84 ? -26.147 15.348 20.232 1.00 61.50 84 SER A CA 1
ATOM 662 C C . SER A 1 84 ? -27.553 15.138 20.763 1.00 61.50 84 SER A C 1
ATOM 664 O O . SER A 1 84 ? -28.487 15.212 19.936 1.00 61.50 84 SER A O 1
#